Protein AF-A0AAN5CGG5-F1 (afdb_monomer_lite)

Radius of gyration: 13.95 Å; chains: 1; bounding box: 38×22×34 Å

InterPro domains:
  IPR001079 Galectin, carbohydrate recognition domain [PF00337] (2-59)
  IPR001079 Galectin, carbohydrate recognition domain [PS51304] (1-67)
  IPR013320 Concanavalin A-like lectin/glucanase domain superfamily [SSF49899] (2-59)
  IPR044156 Galectin-like [PTHR11346] (2-59)

Structure (mmCIF, N/CA/C/O backbone):
data_AF-A0AAN5CGG5-F1
#
_entry.id   AF-A0AAN5CGG5-F1
#
loop_
_atom_site.group_PDB
_atom_site.id
_atom_site.type_symbol
_atom_site.label_atom_id
_atom_site.label_alt_id
_atom_site.label_comp_id
_atom_site.label_asym_id
_atom_site.label_entity_id
_atom_site.label_seq_id
_atom_site.pdbx_PDB_ins_code
_atom_site.Cartn_x
_atom_site.Cartn_y
_atom_site.Cartn_z
_atom_site.occupancy
_atom_site.B_iso_or_equiv
_atom_site.auth_seq_id
_atom_site.auth_comp_id
_atom_site.auth_asym_id
_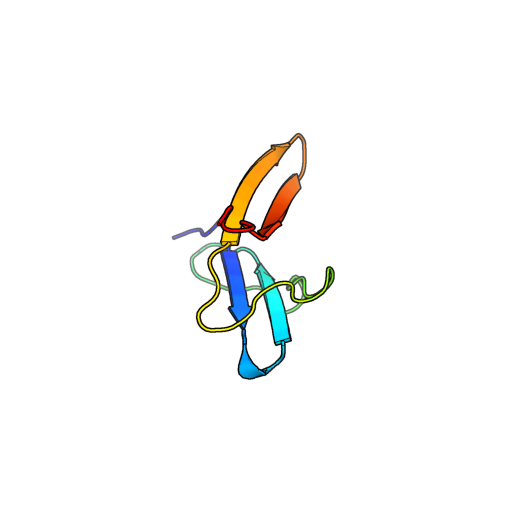atom_site.auth_atom_id
_atom_site.pdbx_PDB_model_num
ATOM 1 N N . MET A 1 1 ? 2.807 -13.353 -15.885 1.00 86.56 1 MET A N 1
ATOM 2 C CA . MET A 1 1 ? 1.471 -12.718 -15.876 1.00 86.56 1 MET A CA 1
ATOM 3 C C . MET A 1 1 ? 1.639 -11.323 -15.310 1.00 86.56 1 MET A C 1
ATOM 5 O O . MET A 1 1 ? 2.488 -11.158 -14.442 1.00 86.56 1 MET A O 1
ATOM 9 N N . ASP A 1 2 ? 0.886 -10.350 -15.807 1.00 95.62 2 ASP A N 1
ATOM 10 C CA . ASP A 1 2 ? 0.982 -8.968 -15.333 1.00 95.62 2 ASP A CA 1
ATOM 11 C C . ASP A 1 2 ? -0.009 -8.721 -14.189 1.00 95.62 2 ASP A C 1
ATOM 13 O O . ASP A 1 2 ? -1.111 -9.273 -14.184 1.00 95.62 2 ASP A O 1
ATOM 17 N N . ILE A 1 3 ? 0.386 -7.885 -13.227 1.00 95.31 3 ILE A N 1
ATOM 18 C CA . ILE A 1 3 ? -0.470 -7.365 -12.157 1.00 95.31 3 ILE A CA 1
ATOM 19 C C . ILE A 1 3 ? -0.494 -5.844 -12.327 1.00 95.31 3 ILE A C 1
ATOM 21 O O . ILE A 1 3 ? 0.444 -5.179 -11.891 1.00 95.31 3 ILE A O 1
ATOM 25 N N . PRO A 1 4 ? -1.528 -5.265 -12.960 1.00 92.81 4 PRO A N 1
ATOM 26 C CA . PRO A 1 4 ? -1.556 -3.830 -13.247 1.00 92.81 4 PRO A CA 1
ATOM 27 C C . PRO A 1 4 ? -1.643 -2.974 -11.979 1.00 92.81 4 PRO A C 1
ATOM 29 O O . PRO A 1 4 ? -1.224 -1.821 -11.988 1.00 92.81 4 PRO A O 1
ATOM 32 N N . PHE A 1 5 ? -2.180 -3.531 -10.890 1.00 95.44 5 PHE A N 1
ATOM 33 C CA . PHE A 1 5 ? -2.254 -2.859 -9.603 1.00 95.44 5 PHE A CA 1
ATOM 34 C C . PHE A 1 5 ? -2.317 -3.869 -8.456 1.00 95.44 5 PHE A C 1
ATOM 36 O O . PHE A 1 5 ? -3.197 -4.727 -8.406 1.00 95.44 5 P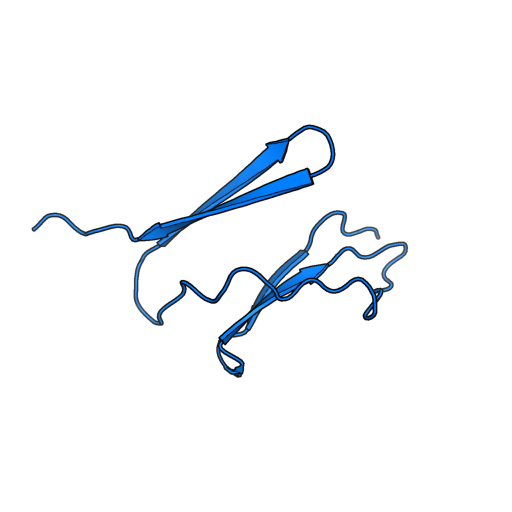HE A O 1
ATOM 43 N N . HIS A 1 6 ? -1.376 -3.753 -7.529 1.00 96.25 6 HIS A N 1
ATOM 44 C CA . HIS A 1 6 ? -1.299 -4.510 -6.291 1.00 96.25 6 HIS A CA 1
ATOM 45 C C . HIS A 1 6 ? -1.480 -3.557 -5.117 1.00 96.25 6 HIS A C 1
ATOM 47 O O . HIS A 1 6 ? -0.800 -2.538 -5.043 1.00 96.25 6 HIS A O 1
ATOM 53 N N . PHE A 1 7 ? -2.373 -3.903 -4.194 1.00 97.25 7 PHE A N 1
ATOM 54 C CA . PHE A 1 7 ? -2.650 -3.145 -2.980 1.00 97.25 7 PHE A CA 1
ATOM 55 C C . PHE A 1 7 ? -2.441 -4.055 -1.771 1.00 97.25 7 PHE A C 1
ATOM 57 O O . PHE A 1 7 ? -3.133 -5.063 -1.627 1.00 97.25 7 PHE A O 1
ATOM 64 N N . ASN A 1 8 ? -1.481 -3.724 -0.908 1.00 97.31 8 ASN A N 1
ATOM 65 C CA . ASN A 1 8 ? -1.055 -4.596 0.181 1.00 97.31 8 ASN A CA 1
ATOM 66 C C . ASN A 1 8 ? -0.889 -3.836 1.506 1.00 97.31 8 ASN A C 1
ATOM 68 O O . ASN A 1 8 ? 0.177 -3.281 1.783 1.00 97.31 8 ASN A O 1
ATOM 72 N N . PRO A 1 9 ? -1.924 -3.837 2.365 1.00 96.88 9 PRO A N 1
ATOM 73 C CA . PRO A 1 9 ? -1.802 -3.387 3.746 1.00 96.88 9 PRO A CA 1
ATOM 74 C C . PRO A 1 9 ? -0.871 -4.317 4.537 1.00 96.88 9 PRO A C 1
ATOM 76 O O . PRO A 1 9 ? -1.194 -5.479 4.785 1.00 96.88 9 PRO A O 1
ATOM 79 N N . ARG A 1 10 ? 0.286 -3.809 4.968 1.00 97.19 10 ARG A N 1
ATOM 80 C CA . ARG A 1 10 ? 1.243 -4.523 5.823 1.00 97.19 10 ARG A CA 1
ATOM 81 C C . ARG A 1 10 ? 1.114 -4.023 7.259 1.00 97.19 10 ARG A C 1
ATOM 83 O O . ARG A 1 10 ? 1.682 -2.995 7.623 1.00 97.19 10 ARG A O 1
ATOM 90 N N . PHE A 1 11 ? 0.366 -4.764 8.080 1.00 96.44 11 PHE A N 1
ATOM 91 C CA . PHE A 1 11 ? 0.069 -4.391 9.472 1.00 96.44 11 PHE A CA 1
ATOM 92 C C . PHE A 1 11 ? 1.311 -4.225 10.352 1.00 96.44 11 PHE A C 1
ATOM 94 O O . PHE A 1 11 ? 1.332 -3.329 11.189 1.00 96.44 11 PHE A O 1
ATOM 101 N N . GLU A 1 12 ? 2.332 -5.065 10.170 1.00 97.00 12 GLU A N 1
ATOM 102 C CA . GLU A 1 12 ? 3.564 -5.027 10.972 1.00 97.00 12 GLU A CA 1
ATOM 103 C C . GLU A 1 12 ? 4.276 -3.673 10.878 1.00 97.00 12 GLU A C 1
ATOM 105 O O . GLU A 1 12 ? 4.714 -3.122 11.884 1.00 97.00 12 GLU A O 1
ATOM 110 N N . HIS A 1 13 ? 4.310 -3.095 9.679 1.00 96.69 13 HIS A N 1
ATOM 111 C CA . HIS A 1 13 ? 4.967 -1.816 9.417 1.00 96.69 13 HIS A CA 1
ATOM 112 C C . HIS A 1 13 ? 3.990 -0.638 9.363 1.00 96.69 13 HIS A C 1
ATOM 114 O O . HIS A 1 13 ? 4.414 0.479 9.083 1.00 96.69 13 HIS A O 1
ATOM 120 N N . LYS A 1 14 ? 2.689 -0.885 9.592 1.00 97.06 14 LYS A N 1
ATOM 121 C CA . LYS A 1 14 ? 1.605 0.099 9.450 1.00 97.06 14 LYS A CA 1
ATOM 122 C C . LYS A 1 14 ? 1.748 0.921 8.166 1.00 97.06 14 LYS A C 1
ATOM 124 O O . LYS A 1 14 ? 1.783 2.148 8.194 1.00 97.06 14 LYS A O 1
ATOM 129 N N . VAL A 1 15 ? 1.857 0.226 7.036 1.00 97.56 15 VAL A N 1
ATOM 130 C CA . VAL A 1 15 ? 2.021 0.845 5.717 1.00 97.56 15 VAL A CA 1
ATOM 131 C C . VAL A 1 15 ? 1.187 0.117 4.679 1.00 97.56 15 VAL A C 1
ATOM 133 O O . VAL A 1 15 ? 1.027 -1.104 4.726 1.00 97.56 15 VAL A O 1
ATOM 136 N N . VAL A 1 16 ? 0.644 0.873 3.735 1.00 97.75 16 VAL A N 1
ATOM 137 C CA . VAL A 1 16 ? 0.018 0.320 2.540 1.00 97.75 16 VAL A CA 1
ATOM 138 C C . VAL A 1 16 ? 1.031 0.372 1.416 1.00 97.75 16 VAL A C 1
ATOM 140 O O . VAL A 1 16 ? 1.419 1.449 0.976 1.00 97.75 16 VAL A O 1
ATOM 143 N N . VAL A 1 17 ? 1.440 -0.800 0.951 1.00 97.75 17 VAL A N 1
ATOM 144 C CA . VAL A 1 17 ? 2.316 -0.946 -0.204 1.00 97.75 17 VAL A CA 1
ATOM 145 C C . VAL A 1 17 ? 1.462 -1.048 -1.458 1.00 97.75 17 VAL A C 1
ATOM 147 O O . VAL A 1 17 ? 0.589 -1.917 -1.526 1.00 97.75 17 VAL A O 1
ATOM 150 N N . ARG A 1 18 ? 1.713 -0.197 -2.458 1.00 97.25 18 ARG A N 1
ATOM 151 C CA . ARG A 1 18 ? 1.179 -0.398 -3.810 1.00 97.25 18 ARG A CA 1
ATOM 152 C C . ARG A 1 18 ? 2.282 -0.557 -4.833 1.00 97.25 18 ARG A C 1
ATOM 154 O O . ARG A 1 18 ? 3.321 0.090 -4.744 1.00 97.25 18 ARG A O 1
ATOM 161 N N . ASN A 1 19 ? 2.038 -1.428 -5.802 1.00 97.06 19 ASN A N 1
ATOM 162 C CA . ASN A 1 19 ? 2.959 -1.665 -6.904 1.00 97.06 19 ASN A CA 1
ATOM 163 C C . ASN A 1 19 ? 2.214 -2.234 -8.122 1.00 97.06 19 ASN A C 1
ATOM 165 O O . ASN A 1 19 ? 1.010 -2.480 -8.068 1.00 97.06 19 ASN A O 1
ATOM 169 N N . HIS A 1 20 ? 2.938 -2.482 -9.203 1.00 95.12 20 HIS A N 1
ATOM 170 C CA . HIS A 1 20 ? 2.517 -3.275 -10.346 1.00 95.12 20 HIS A CA 1
ATOM 171 C C . HIS A 1 20 ? 3.597 -4.324 -10.645 1.00 95.12 20 HIS A C 1
ATOM 173 O O . HIS A 1 20 ? 4.764 -4.143 -10.297 1.00 95.12 20 HIS A O 1
ATOM 179 N N . ALA A 1 21 ? 3.203 -5.430 -11.273 1.00 96.94 21 ALA A N 1
ATOM 180 C CA . ALA A 1 21 ? 4.129 -6.452 -11.742 1.00 96.94 21 ALA A CA 1
ATOM 181 C C . ALA A 1 21 ? 4.008 -6.606 -13.257 1.00 96.94 21 ALA A C 1
ATOM 183 O O . ALA A 1 21 ? 2.899 -6.710 -13.785 1.00 96.94 21 ALA A O 1
ATOM 184 N N . VAL A 1 22 ? 5.141 -6.661 -13.952 1.00 96.06 22 VAL A N 1
ATOM 185 C CA . VAL A 1 22 ? 5.201 -6.848 -15.407 1.00 96.06 22 VAL A CA 1
ATOM 186 C C . VAL A 1 22 ? 6.003 -8.104 -15.685 1.00 96.06 22 VAL A C 1
ATOM 188 O O . VAL A 1 22 ? 7.100 -8.279 -15.169 1.00 96.06 22 VAL A O 1
ATOM 191 N N . LYS A 1 23 ? 5.440 -9.017 -16.476 1.00 96.25 23 LYS A N 1
ATOM 192 C CA . LYS A 1 23 ? 5.994 -10.347 -16.761 1.00 96.25 23 LYS A CA 1
ATOM 193 C C . LYS A 1 23 ? 6.285 -11.171 -15.499 1.00 96.25 23 LYS A C 1
ATOM 195 O O . LYS A 1 23 ? 7.086 -12.093 -15.546 1.00 96.25 23 LYS A O 1
ATOM 200 N N . GLY A 1 24 ? 5.557 -10.908 -14.413 1.00 95.12 24 GLY A N 1
ATOM 201 C CA . GLY A 1 24 ? 5.733 -11.571 -13.117 1.00 95.12 24 GLY A CA 1
ATOM 202 C C . GLY A 1 24 ? 6.792 -10.938 -12.211 1.00 95.12 24 GLY A C 1
ATOM 203 O O . GLY A 1 24 ? 6.940 -11.390 -11.081 1.00 95.12 24 GLY A O 1
ATOM 204 N N . GLU A 1 25 ? 7.474 -9.886 -12.665 1.00 96.50 25 GL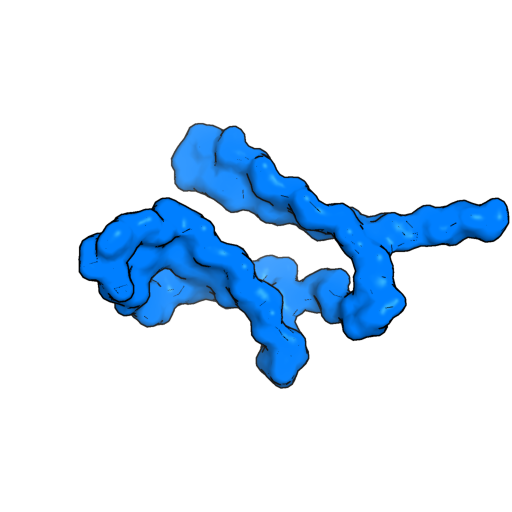U A N 1
ATOM 205 C CA . GLU A 1 25 ? 8.524 -9.200 -11.911 1.00 96.50 25 GLU A CA 1
ATOM 206 C C . GLU A 1 25 ? 7.984 -7.948 -11.215 1.00 96.50 25 GLU A C 1
ATOM 208 O O . GLU A 1 25 ? 7.213 -7.184 -11.803 1.00 96.50 25 GLU A O 1
ATOM 213 N N . TRP A 1 26 ? 8.423 -7.719 -9.976 1.00 96.50 26 TRP A N 1
ATOM 214 C CA . TRP A 1 26 ? 8.096 -6.526 -9.193 1.00 96.50 26 TRP A CA 1
ATOM 215 C C . TRP A 1 26 ? 9.205 -5.487 -9.310 1.00 96.50 26 TRP A C 1
ATOM 217 O O . TRP A 1 26 ? 10.377 -5.799 -9.106 1.00 96.50 26 TRP A O 1
ATOM 227 N N . ASN A 1 27 ? 8.841 -4.228 -9.552 1.00 93.44 27 ASN A N 1
ATOM 228 C CA . ASN A 1 27 ? 9.793 -3.127 -9.468 1.00 93.44 27 ASN A CA 1
ATOM 229 C C . ASN A 1 27 ? 9.762 -2.506 -8.063 1.00 93.44 27 ASN A C 1
ATOM 231 O O . ASN A 1 27 ? 8.852 -1.745 -7.736 1.00 93.44 27 ASN A O 1
ATOM 235 N N . PHE A 1 28 ? 10.749 -2.819 -7.224 1.00 93.38 28 PHE A N 1
ATOM 236 C CA . PHE A 1 28 ? 10.820 -2.306 -5.851 1.00 93.38 28 PHE A CA 1
ATOM 237 C C . PHE A 1 28 ? 11.093 -0.795 -5.763 1.00 93.38 28 PHE A C 1
ATOM 239 O O . PHE A 1 28 ? 10.728 -0.177 -4.767 1.00 93.38 28 PHE A O 1
ATOM 246 N N . GLU A 1 29 ? 11.684 -0.186 -6.796 1.00 93.69 29 GLU A N 1
ATOM 247 C CA . GLU A 1 29 ? 11.940 1.261 -6.845 1.00 93.69 29 GLU A CA 1
ATOM 248 C C . GLU A 1 29 ? 10.668 2.069 -7.135 1.00 93.69 29 GLU A C 1
ATOM 250 O O . GLU A 1 29 ? 10.576 3.238 -6.768 1.00 93.69 29 GLU A O 1
ATOM 255 N N . MET A 1 30 ? 9.667 1.445 -7.765 1.00 92.12 30 MET A N 1
ATOM 256 C CA . MET A 1 30 ? 8.366 2.057 -8.068 1.00 92.12 30 MET A CA 1
ATOM 257 C C . MET A 1 30 ? 7.312 1.799 -6.985 1.00 92.12 30 MET A C 1
ATOM 259 O O . MET A 1 30 ? 6.137 2.114 -7.173 1.00 92.12 30 MET A O 1
ATOM 263 N N . GLU A 1 31 ? 7.706 1.206 -5.857 1.00 95.50 31 GLU A N 1
ATOM 264 C CA . GLU A 1 31 ? 6.783 0.896 -4.775 1.00 95.50 31 GLU A CA 1
ATOM 265 C C . GLU A 1 31 ? 6.297 2.170 -4.067 1.00 95.50 31 GLU A C 1
ATOM 267 O O . GLU A 1 31 ? 7.077 2.934 -3.495 1.00 95.50 31 GLU A O 1
ATOM 272 N N . GLU A 1 32 ? 4.982 2.373 -4.030 1.00 96.31 32 GLU A N 1
ATOM 273 C CA . GLU A 1 32 ? 4.384 3.497 -3.324 1.00 96.31 32 GLU A CA 1
ATOM 274 C C . GLU A 1 32 ? 3.959 3.105 -1.905 1.00 96.31 32 GLU A C 1
ATOM 276 O O . GLU A 1 32 ? 3.234 2.129 -1.701 1.00 96.31 32 GLU A O 1
ATOM 281 N N . ARG A 1 33 ? 4.369 3.915 -0.922 1.00 96.69 33 ARG A N 1
ATOM 282 C CA . ARG A 1 33 ? 4.122 3.685 0.517 1.00 96.69 33 ARG A CA 1
ATOM 283 C C . ARG A 1 33 ? 3.406 4.842 1.228 1.00 96.69 33 ARG A C 1
ATOM 285 O O . ARG A 1 33 ? 3.128 4.763 2.422 1.00 96.69 33 ARG A O 1
ATOM 292 N N . SER A 1 34 ? 3.157 5.944 0.523 1.00 93.44 34 SER A N 1
ATOM 293 C CA . SER A 1 34 ? 2.541 7.163 1.069 1.00 93.44 34 SER A CA 1
ATOM 294 C C . SER A 1 34 ? 1.031 6.996 1.309 1.00 93.44 34 SER A C 1
ATOM 296 O O . SER A 1 34 ? 0.418 6.068 0.793 1.00 93.44 34 SER A O 1
ATOM 298 N N . GLY A 1 35 ? 0.401 7.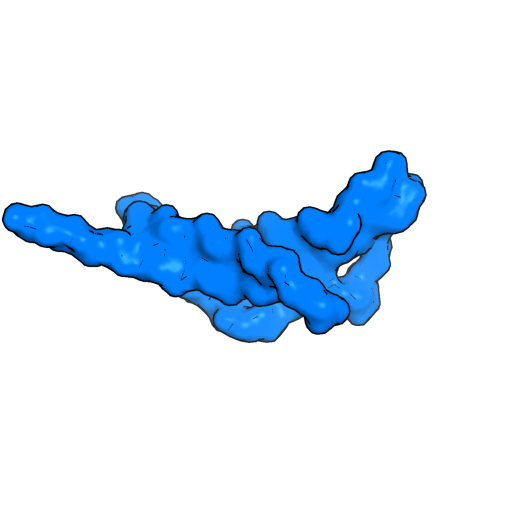904 2.066 1.00 90.50 35 GLY A N 1
ATOM 299 C CA . GLY A 1 35 ? -1.061 7.905 2.280 1.00 90.50 35 GLY A CA 1
ATOM 300 C C . GLY A 1 35 ? -1.537 7.342 3.626 1.00 90.50 35 GLY A C 1
ATOM 301 O O . GLY A 1 35 ? -2.736 7.313 3.881 1.00 90.50 35 GLY A O 1
ATOM 302 N N . GLY A 1 36 ? -0.613 6.955 4.510 1.00 93.56 36 GLY A N 1
ATOM 303 C CA . GLY A 1 36 ? -0.929 6.500 5.867 1.00 93.56 36 GLY A CA 1
ATOM 304 C C . GLY A 1 36 ? -1.436 5.057 5.940 1.00 93.56 36 GLY A C 1
ATOM 305 O O . GLY A 1 36 ? -1.317 4.283 4.990 1.00 93.56 36 GLY A O 1
ATOM 306 N N . PHE A 1 37 ? -1.968 4.678 7.106 1.00 96.50 37 PHE A N 1
ATOM 307 C CA . PHE A 1 37 ? -2.454 3.323 7.377 1.00 96.50 37 PHE A CA 1
ATOM 308 C C . PHE A 1 37 ? -3.764 3.358 8.175 1.00 96.50 37 PHE A C 1
ATOM 310 O O . PHE A 1 37 ? -3.733 3.383 9.406 1.00 96.50 37 PHE A O 1
ATOM 317 N N . PRO A 1 38 ? -4.918 3.374 7.487 1.00 94.38 38 PRO A N 1
ATOM 318 C CA . PRO A 1 38 ? -6.232 3.523 8.114 1.00 94.38 38 PRO A CA 1
ATOM 319 C C . PRO A 1 38 ? -6.820 2.202 8.641 1.00 94.38 38 PRO A C 1
ATOM 321 O O . PRO A 1 38 ? -7.986 2.156 9.013 1.00 94.38 38 PRO A O 1
ATOM 324 N N . PHE A 1 39 ? -6.053 1.108 8.654 1.00 94.81 39 PHE A N 1
ATOM 325 C CA . PHE A 1 39 ? -6.562 -0.211 9.030 1.00 94.81 39 PHE A CA 1
ATOM 326 C C . PHE A 1 39 ? -6.322 -0.518 10.503 1.00 94.81 39 PHE A C 1
ATOM 328 O O . PHE A 1 39 ? -5.212 -0.365 11.021 1.00 94.81 39 PHE A O 1
ATOM 335 N N . LYS A 1 40 ? -7.349 -1.060 11.152 1.00 93.50 40 LYS A N 1
ATOM 336 C CA . LYS A 1 40 ? -7.280 -1.595 12.511 1.00 93.50 40 LYS A CA 1
ATOM 337 C C . LYS A 1 40 ? -7.705 -3.061 12.489 1.00 93.50 40 LYS A C 1
ATOM 339 O O . LYS A 1 40 ? -8.498 -3.487 11.652 1.00 93.50 40 LYS A O 1
ATOM 344 N N . ARG A 1 41 ? -7.107 -3.870 13.365 1.00 92.38 41 ARG A N 1
ATOM 345 C CA . ARG A 1 41 ? -7.460 -5.292 13.468 1.00 92.38 41 ARG A CA 1
ATOM 346 C C . ARG A 1 41 ? -8.854 -5.410 14.074 1.00 92.38 41 ARG A C 1
ATOM 348 O O . ARG A 1 41 ? -9.151 -4.694 15.020 1.00 92.38 41 ARG A O 1
ATOM 355 N N . ASN A 1 42 ? -9.640 -6.360 13.575 1.00 91.31 42 ASN A N 1
ATOM 356 C CA . ASN A 1 42 ? -10.991 -6.661 14.060 1.00 91.31 42 ASN A CA 1
ATOM 357 C C . ASN A 1 42 ? -12.014 -5.524 13.884 1.00 91.31 42 ASN A C 1
ATOM 359 O O . ASN A 1 42 ? -13.070 -5.573 14.505 1.00 91.31 42 ASN A O 1
ATOM 363 N N . GLU A 1 43 ? -11.734 -4.536 13.034 1.00 91.25 43 GLU A N 1
ATOM 364 C CA . GLU A 1 43 ? -12.696 -3.492 12.671 1.00 91.25 43 GLU A CA 1
ATOM 365 C C . GLU A 1 43 ? -13.141 -3.647 11.217 1.00 91.25 43 GLU A C 1
ATOM 367 O O . GLU A 1 43 ? -12.370 -4.071 10.349 1.00 91.25 43 GLU A O 1
ATOM 372 N N . ILE A 1 44 ? -14.405 -3.313 10.958 1.00 92.25 44 ILE A N 1
ATOM 373 C CA . ILE A 1 44 ? -14.994 -3.367 9.623 1.00 92.25 44 ILE A CA 1
ATOM 374 C C . ILE A 1 44 ? -14.628 -2.084 8.874 1.00 92.25 44 ILE A C 1
ATOM 376 O O . ILE A 1 44 ? -14.775 -0.975 9.383 1.00 92.25 44 ILE A O 1
ATOM 380 N N . PHE A 1 45 ? -14.194 -2.232 7.627 1.00 92.75 45 PHE A N 1
ATOM 381 C CA . PHE A 1 45 ? -13.912 -1.115 6.733 1.00 92.75 45 PHE A CA 1
ATOM 382 C C . PHE A 1 45 ? -14.490 -1.381 5.346 1.00 92.75 45 PHE A C 1
ATOM 384 O O . PHE A 1 45 ? -14.637 -2.529 4.925 1.00 92.75 45 PHE A O 1
ATOM 391 N N . THR A 1 46 ? -14.773 -0.305 4.615 1.00 94.50 46 THR A N 1
ATOM 392 C CA . THR A 1 46 ? -15.042 -0.360 3.174 1.00 94.50 46 THR A CA 1
ATOM 393 C C . THR A 1 46 ? -13.808 0.098 2.415 1.00 94.50 46 THR A C 1
ATOM 395 O O . THR A 1 46 ? -13.174 1.083 2.797 1.00 94.50 46 THR A O 1
ATOM 398 N N . LEU A 1 47 ? -13.475 -0.612 1.339 1.00 95.12 47 LEU A N 1
ATOM 399 C CA . LEU A 1 47 ? -12.393 -0.269 0.424 1.00 95.12 47 LEU A CA 1
ATOM 400 C C . LEU A 1 47 ? -12.975 -0.041 -0.972 1.00 95.12 47 LEU A C 1
ATOM 402 O O . LEU A 1 47 ? -13.631 -0.924 -1.519 1.00 95.12 47 LEU A O 1
ATOM 406 N N . GLU A 1 48 ? -12.718 1.132 -1.542 1.00 96.06 48 GLU A N 1
ATOM 407 C CA . GLU A 1 48 ? -13.146 1.494 -2.890 1.00 96.06 48 GLU A CA 1
ATOM 408 C C . GLU A 1 48 ? -11.924 1.690 -3.792 1.00 96.06 48 GLU A C 1
ATOM 410 O O . GLU A 1 48 ? -10.989 2.420 -3.449 1.00 96.06 48 GLU A O 1
ATOM 415 N N . PHE A 1 49 ? -11.952 1.045 -4.960 1.00 96.50 49 PHE A N 1
ATOM 416 C CA . PHE A 1 49 ? -10.987 1.251 -6.034 1.00 96.50 49 PHE A CA 1
ATOM 417 C C . PHE A 1 49 ? -11.695 1.891 -7.218 1.00 96.50 49 PHE A C 1
ATOM 419 O O . PHE A 1 49 ? -12.535 1.258 -7.858 1.00 96.50 49 PHE A O 1
ATOM 426 N N . VAL A 1 50 ? -11.327 3.127 -7.546 1.00 97.19 50 VAL A N 1
ATOM 427 C CA . VAL A 1 50 ? -11.897 3.830 -8.693 1.00 97.19 50 VAL A CA 1
ATOM 428 C C . VAL A 1 50 ? -10.817 4.087 -9.725 1.00 97.19 50 VAL A C 1
ATOM 430 O O . VAL A 1 50 ? -9.890 4.868 -9.504 1.00 97.19 50 VAL A O 1
ATOM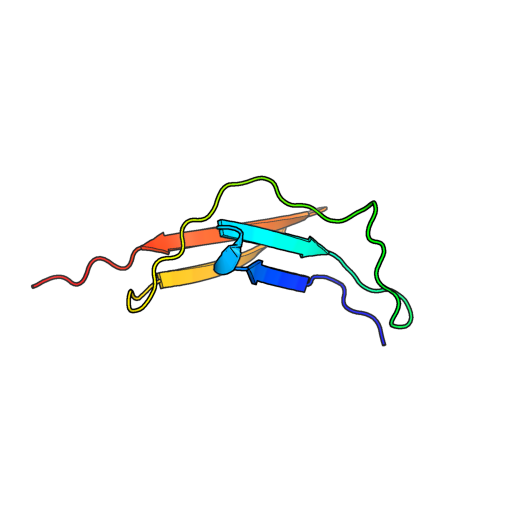 433 N N . SER A 1 51 ? -10.948 3.444 -10.884 1.00 96.00 51 SER A N 1
ATOM 434 C CA . SER A 1 51 ? -10.112 3.765 -12.036 1.00 96.00 51 SER A CA 1
ATOM 435 C C . SER A 1 51 ? -10.495 5.146 -12.569 1.00 96.00 51 SER A C 1
ATOM 437 O O . SER A 1 51 ? -11.648 5.409 -12.919 1.00 96.00 51 SER A O 1
ATOM 439 N N . ARG A 1 52 ? -9.519 6.051 -12.600 1.00 95.75 52 ARG A N 1
ATOM 440 C CA . ARG A 1 52 ? -9.627 7.393 -13.170 1.00 95.75 52 ARG A CA 1
ATOM 441 C C . ARG A 1 52 ? -8.634 7.515 -14.322 1.00 95.75 52 ARG A C 1
ATOM 443 O O . ARG A 1 52 ? -7.774 6.660 -14.533 1.00 95.75 52 ARG A O 1
ATOM 450 N N . LYS A 1 53 ? -8.725 8.605 -15.086 1.00 96.06 53 LYS A N 1
ATOM 451 C CA . LYS A 1 53 ? -7.755 8.866 -16.153 1.00 96.06 53 LYS A CA 1
ATOM 452 C C . LYS A 1 53 ? -6.351 9.002 -15.541 1.00 96.06 53 LYS A C 1
ATOM 454 O O . LYS A 1 53 ? -6.074 9.961 -14.828 1.00 96.06 53 LYS A O 1
ATOM 459 N N . GLY A 1 54 ? -5.486 8.032 -15.832 1.00 92.69 54 GLY A N 1
ATOM 460 C CA . GLY A 1 54 ? -4.071 8.036 -15.454 1.00 92.69 54 GLY A CA 1
ATOM 461 C C . GLY A 1 54 ? -3.740 7.557 -14.037 1.00 92.69 54 GLY A C 1
ATOM 462 O O . GLY A 1 54 ? -2.564 7.539 -13.700 1.00 92.69 54 GLY A O 1
ATOM 463 N N . HIS A 1 55 ? -4.716 7.171 -13.210 1.00 92.88 55 HIS A N 1
ATOM 464 C CA . HIS A 1 55 ? -4.447 6.644 -11.866 1.00 92.88 55 HIS A CA 1
ATOM 465 C C . HIS A 1 55 ? -5.618 5.820 -11.318 1.00 92.88 55 HIS A C 1
ATOM 467 O O . HIS A 1 55 ? -6.746 5.901 -11.807 1.00 92.88 55 HIS A O 1
ATOM 473 N N . ILE A 1 56 ? -5.348 5.045 -10.269 1.00 95.19 56 ILE A N 1
ATOM 474 C CA . ILE A 1 56 ? -6.372 4.392 -9.453 1.00 95.19 56 ILE A CA 1
ATOM 475 C C . ILE A 1 56 ? -6.473 5.172 -8.149 1.00 95.19 56 ILE A C 1
ATOM 477 O O . ILE A 1 56 ? -5.504 5.275 -7.400 1.00 95.19 56 ILE A O 1
ATOM 481 N N . GLN A 1 57 ? -7.646 5.738 -7.887 1.00 95.00 57 GLN A N 1
ATOM 482 C CA . GLN A 1 57 ? -7.950 6.318 -6.590 1.00 95.00 57 GLN A CA 1
ATOM 483 C C . GLN A 1 57 ? -8.358 5.191 -5.643 1.00 95.00 57 GLN A C 1
ATOM 485 O O . GLN A 1 57 ? -9.230 4.387 -5.974 1.00 95.00 57 GLN A O 1
ATOM 490 N N . VAL A 1 58 ? -7.733 5.153 -4.467 1.00 95.12 58 VAL A N 1
ATOM 491 C CA . VAL A 1 58 ? -8.101 4.233 -3.390 1.00 95.12 58 VAL A CA 1
ATOM 492 C C . VAL A 1 58 ? -8.682 5.034 -2.242 1.00 95.12 58 VAL A C 1
ATOM 494 O O . VAL A 1 58 ? -8.120 6.053 -1.842 1.00 95.12 58 VAL A O 1
ATOM 497 N N . SER A 1 59 ? -9.815 4.596 -1.715 1.00 94.12 59 SER A N 1
ATOM 498 C CA . SER A 1 59 ? -10.462 5.239 -0.574 1.00 94.12 59 SER A CA 1
ATOM 499 C C . SER A 1 59 ? -10.887 4.190 0.445 1.00 94.12 59 SER A C 1
ATOM 501 O O . SER A 1 59 ? -11.361 3.114 0.087 1.00 94.12 59 SER A O 1
ATOM 503 N N . THR A 1 60 ? -10.674 4.498 1.722 1.00 91.81 60 THR A N 1
ATOM 504 C CA . THR A 1 60 ? -11.088 3.665 2.854 1.00 91.81 60 THR A CA 1
ATOM 505 C C . THR A 1 60 ? -12.089 4.434 3.692 1.00 91.81 60 THR A C 1
ATOM 507 O O . THR A 1 60 ? -11.821 5.580 4.051 1.00 91.81 60 THR A O 1
ATOM 510 N N . MET A 1 61 ? -13.206 3.805 4.032 1.00 87.38 61 MET A N 1
ATOM 511 C CA . MET A 1 61 ? -14.203 4.371 4.937 1.00 87.38 61 MET A CA 1
ATOM 512 C C . MET A 1 61 ? -14.348 3.457 6.150 1.00 87.38 61 MET A C 1
ATOM 514 O O . MET A 1 61 ? -14.512 2.243 6.001 1.00 87.38 61 MET A O 1
ATOM 518 N N . GLU A 1 62 ? -14.275 4.043 7.342 1.00 78.56 62 GLU A N 1
ATOM 519 C CA . GLU A 1 62 ? -14.633 3.362 8.585 1.00 78.56 62 GLU A CA 1
ATOM 520 C C . GLU A 1 62 ? -16.155 3.207 8.600 1.00 78.56 62 GLU A C 1
ATOM 522 O O . GLU A 1 62 ? -16.895 4.188 8.485 1.00 78.56 62 GLU A O 1
ATOM 527 N N . LEU A 1 63 ? -16.629 1.963 8.664 1.00 71.19 63 LEU A N 1
ATOM 528 C CA . LEU A 1 63 ? -18.052 1.706 8.829 1.00 71.19 63 LEU A CA 1
ATOM 529 C C . LEU A 1 63 ? -18.366 1.887 10.309 1.00 71.19 63 LEU A C 1
ATOM 531 O O . LEU A 1 63 ? -18.093 1.008 11.122 1.00 71.19 63 LEU A O 1
ATOM 535 N N . MET A 1 64 ? -18.932 3.040 10.656 1.00 65.81 64 MET A N 1
ATOM 536 C CA . MET A 1 64 ? -19.501 3.224 11.984 1.00 65.81 64 MET A CA 1
ATOM 537 C C . MET A 1 64 ? -20.746 2.346 12.072 1.00 65.81 64 MET A C 1
ATOM 539 O O . MET A 1 64 ? -21.733 2.589 11.374 1.00 65.81 64 MET A O 1
ATOM 543 N N . MET A 1 65 ? -20.686 1.298 12.892 1.00 59.06 65 MET A N 1
ATOM 544 C CA . MET A 1 65 ? -21.886 0.558 13.260 1.00 59.06 65 MET A CA 1
ATOM 545 C C . MET A 1 65 ? -22.820 1.532 13.978 1.00 59.06 65 MET A C 1
ATOM 547 O O . MET A 1 65 ? -22.446 2.106 14.998 1.00 59.06 65 MET A O 1
ATOM 551 N N . GLN A 1 66 ? -24.000 1.768 13.406 1.00 57.06 66 GLN A N 1
ATOM 552 C CA . GLN 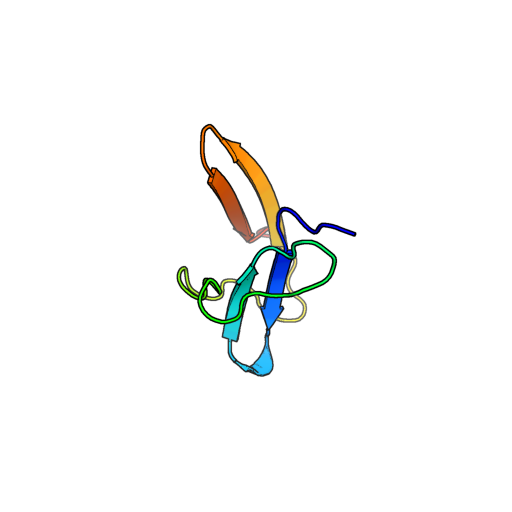A 1 66 ? -25.084 2.412 14.141 1.00 57.06 66 GLN A CA 1
ATOM 553 C C . GLN A 1 66 ? -25.556 1.414 15.205 1.00 57.06 66 GLN A C 1
ATOM 555 O O . GLN A 1 66 ? -25.722 0.235 14.883 1.00 57.06 66 GLN A O 1
ATOM 560 N N . GLU A 1 67 ? -25.669 1.876 16.453 1.00 58.88 67 GLU A N 1
ATOM 561 C CA . GLU A 1 67 ? -26.265 1.105 17.557 1.00 58.88 67 GLU A CA 1
ATOM 562 C C . GLU A 1 67 ? -27.702 0.669 17.243 1.00 58.88 67 GLU A C 1
ATOM 564 O O . GLU A 1 67 ? -28.433 1.449 16.583 1.00 58.88 67 GLU A O 1
#

Organism: NCBI:txid1317129

Secondary structure (DSSP, 8-state):
--EEEEEEEEGGGTEEEEEEEETTEE-GGG-B--S-----TT--EEEEEEEETTEEEEEEEE-----

pLDDT: mean 92.2, std 9.09, range [57.06, 97.75]

Sequence (67 aa):
MDIPFHFNPRFEHKVVVRNHAVKGEWNFEMEERSGGFPFKRNEIFTLEFVSRKGHIQVSTMELMMQE

Foldseek 3Di:
DKAQWDWDQDPVVQWIWMFIGDPNHTDPVRIDTDDTHPDDPPFDKDWDWDDDVPDTDIDIDGPDDDD